Protein AF-A0A2X3JET3-F1 (afdb_monomer_lite)

Foldseek 3Di:
DDPVVQVVVLVCCVPPPVCVQDVPRDDDDDDDDDDPDCSHSVNVQQVDPVDDDDDDDQWPWAAPPVVLLVVLLVCCVPVNDVRSVVSCVVCVCNRCHRTDGPDPVQDPVNVSVCVSVDVDPVPPPPPPDPDDDPPDPDDDDDDDDDD

Secondary structure (DSSP, 8-state):
--HHHHHHHHHHIIIIIGGGS-TT------------STTSHHHHHHHSTTS------S-SB--S-HHHHHHHHHHHHHHHHHHHHHHHHHHHHHHTTT-B-S-TTS-HHHHHHHHHH-S-------------------PPP------

Radius of gyration: 26.54 Å; chains: 1; bounding box: 75×63×52 Å

Sequence (147 aa):
MTPKQRDKLEKWLNSTVLPLGGAGMKLDIIYVGSILHYDSVLSRTMKNPSWNARRFQAIPAWPENMDLWDEWEELLRTKGKAAAKAYYRRREKAMLRGARVSWAARPLLELMLIRVAGWHPRVRRGIPERSGERRERHLPRVHSLLG

Structure (mmCIF, N/CA/C/O backbone):
data_AF-A0A2X3JET3-F1
#
_entry.id   AF-A0A2X3JET3-F1
#
loop_
_atom_site.group_PDB
_atom_site.id
_atom_site.type_symbol
_atom_site.label_atom_id
_atom_site.label_alt_id
_atom_site.label_comp_id
_atom_site.label_asym_id
_atom_site.label_entity_id
_atom_site.label_seq_id
_atom_site.pdbx_PDB_ins_code
_atom_site.Cartn_x
_atom_site.Cartn_y
_atom_site.Cartn_z
_atom_site.occupancy
_atom_site.B_iso_or_equiv
_atom_site.auth_seq_id
_atom_site.auth_comp_id
_atom_site.auth_asym_id
_atom_site.auth_atom_id
_atom_site.pdbx_PDB_model_num
ATOM 1 N N . MET A 1 1 ? 14.152 13.963 -7.018 1.00 63.12 1 MET A N 1
ATOM 2 C CA . MET A 1 1 ? 14.872 13.466 -8.213 1.00 63.12 1 MET A CA 1
ATOM 3 C C . MET A 1 1 ? 14.395 14.262 -9.412 1.00 63.12 1 MET A C 1
ATOM 5 O O . MET A 1 1 ? 13.189 14.324 -9.632 1.00 63.12 1 MET A O 1
ATOM 9 N N . THR A 1 2 ? 15.296 14.915 -10.136 1.00 85.62 2 THR A N 1
ATOM 10 C CA . THR A 1 2 ? 14.925 15.724 -11.308 1.00 85.62 2 THR A CA 1
ATOM 11 C C . THR A 1 2 ? 14.629 14.826 -12.520 1.00 85.62 2 THR A C 1
ATOM 13 O O . THR A 1 2 ? 15.106 13.687 -12.549 1.00 85.62 2 THR A O 1
ATOM 16 N N . PRO A 1 3 ? 13.861 15.290 -13.525 1.00 87.19 3 PRO A N 1
ATOM 17 C CA . PRO A 1 3 ? 13.617 14.525 -14.754 1.00 87.19 3 PRO A CA 1
ATOM 18 C C . PRO A 1 3 ? 14.916 14.065 -15.433 1.00 87.19 3 PRO A C 1
ATOM 20 O O . PRO A 1 3 ? 15.105 12.876 -15.657 1.00 87.19 3 PRO A O 1
ATOM 23 N N . LYS A 1 4 ? 15.892 14.972 -15.578 1.00 89.69 4 LYS A N 1
ATOM 24 C CA . LYS A 1 4 ? 17.211 14.677 -16.165 1.00 89.69 4 LYS A CA 1
ATOM 25 C C . LYS A 1 4 ? 17.963 13.552 -15.444 1.00 89.69 4 LYS A C 1
ATOM 27 O O . LYS A 1 4 ? 18.657 12.759 -16.075 1.00 89.69 4 LYS A O 1
ATOM 32 N N . GLN A 1 5 ? 17.844 13.468 -14.116 1.00 88.00 5 GLN A N 1
ATOM 33 C CA . GLN A 1 5 ? 18.435 12.368 -13.347 1.00 88.00 5 GLN A CA 1
ATOM 34 C C . GLN A 1 5 ? 17.743 11.030 -13.638 1.00 88.00 5 GLN A C 1
ATOM 36 O O . GLN A 1 5 ? 18.416 10.001 -13.654 1.00 88.00 5 GLN A O 1
ATOM 41 N N . ARG A 1 6 ? 16.423 11.030 -13.877 1.00 89.00 6 ARG A N 1
ATOM 42 C CA . ARG A 1 6 ? 15.668 9.820 -14.242 1.00 89.00 6 ARG A CA 1
ATOM 43 C C . ARG A 1 6 ? 16.046 9.335 -15.631 1.00 89.00 6 ARG A C 1
ATOM 45 O O . ARG A 1 6 ? 16.336 8.155 -15.779 1.00 89.00 6 ARG A O 1
ATOM 52 N N . ASP A 1 7 ? 16.161 10.248 -16.589 1.00 90.38 7 ASP A N 1
ATOM 53 C CA . ASP A 1 7 ? 16.556 9.917 -17.962 1.00 90.38 7 ASP A CA 1
ATOM 54 C C . ASP A 1 7 ? 17.982 9.356 -18.014 1.00 90.38 7 ASP A C 1
ATOM 56 O O . ASP A 1 7 ? 18.250 8.373 -18.703 1.00 90.38 7 ASP A O 1
ATOM 60 N N . LYS A 1 8 ? 18.908 9.931 -17.230 1.00 91.38 8 LYS A N 1
ATOM 61 C CA . LYS A 1 8 ? 20.276 9.406 -17.114 1.00 91.38 8 LYS A CA 1
ATOM 62 C C . LYS A 1 8 ? 20.291 7.988 -16.533 1.00 91.38 8 LYS A C 1
ATOM 64 O O . LYS A 1 8 ? 21.033 7.145 -17.034 1.00 91.38 8 LYS A O 1
ATOM 69 N N . LEU A 1 9 ? 19.498 7.733 -15.490 1.00 88.88 9 LEU A N 1
ATOM 70 C CA . LEU A 1 9 ? 19.406 6.413 -14.861 1.00 88.88 9 LEU A CA 1
ATOM 71 C C . LEU A 1 9 ? 18.794 5.376 -15.811 1.00 88.88 9 LEU A C 1
ATOM 73 O O . LEU A 1 9 ? 19.319 4.273 -15.925 1.00 88.88 9 LEU A O 1
ATOM 77 N N . GLU A 1 10 ? 17.721 5.737 -16.513 1.00 88.81 10 GLU A N 1
ATOM 78 C CA . GLU A 1 10 ? 17.091 4.873 -17.512 1.00 88.81 10 GLU A CA 1
ATOM 79 C C . GLU A 1 10 ? 18.051 4.543 -18.658 1.00 88.81 10 GLU A C 1
ATOM 81 O O . GLU A 1 10 ? 18.198 3.377 -19.024 1.00 88.81 10 GLU A O 1
ATOM 86 N N . LYS A 1 11 ? 18.766 5.547 -19.181 1.00 91.25 11 LYS A N 1
ATOM 87 C CA . LYS A 1 11 ? 19.766 5.335 -20.231 1.00 91.25 11 LYS A CA 1
ATOM 88 C C . LYS A 1 11 ? 20.843 4.354 -19.779 1.00 91.25 11 LYS A C 1
ATOM 90 O O . LYS A 1 11 ? 21.148 3.425 -20.517 1.00 91.25 11 LYS A O 1
ATOM 95 N N . TRP A 1 12 ? 21.381 4.542 -18.574 1.00 92.12 12 TRP A N 1
ATOM 96 C CA . TRP A 1 12 ? 22.385 3.644 -18.007 1.00 92.12 12 TRP A CA 1
ATOM 97 C C . TRP A 1 12 ? 21.856 2.210 -17.846 1.00 92.12 12 TRP A C 1
ATOM 99 O O . TRP A 1 12 ? 22.533 1.266 -18.244 1.00 92.12 12 TRP A O 1
ATOM 109 N N . LEU A 1 13 ? 20.629 2.036 -17.342 1.00 87.38 13 LEU A N 1
ATOM 110 C CA . LEU A 1 13 ? 20.005 0.716 -17.206 1.00 87.38 13 LEU A CA 1
ATOM 111 C C . LEU A 1 13 ? 19.931 -0.005 -18.564 1.00 87.38 13 LEU A C 1
ATOM 113 O O . LEU A 1 13 ? 20.367 -1.150 -18.686 1.00 87.38 13 LEU A O 1
ATOM 117 N N . ASN A 1 14 ? 19.444 0.692 -19.592 1.00 85.88 14 ASN A N 1
ATOM 118 C CA . ASN A 1 14 ? 19.240 0.125 -20.923 1.00 85.88 14 ASN A CA 1
ATOM 119 C C . ASN A 1 14 ? 20.548 -0.157 -21.670 1.00 85.88 14 ASN A C 1
ATOM 121 O O . ASN A 1 14 ? 20.622 -1.141 -22.397 1.00 85.88 14 ASN A O 1
ATOM 125 N N . SER A 1 15 ? 21.572 0.688 -21.516 1.00 86.81 15 SER A N 1
ATOM 126 C CA . SER A 1 15 ? 22.842 0.522 -22.234 1.00 86.81 15 SER A CA 1
ATOM 127 C C . SER A 1 15 ? 23.817 -0.424 -21.549 1.00 86.81 15 SER A C 1
ATOM 129 O O . SER A 1 15 ? 24.707 -0.954 -22.204 1.00 86.81 15 SER A O 1
ATOM 131 N N . THR A 1 16 ? 23.714 -0.574 -20.228 1.00 85.50 16 THR A N 1
ATOM 132 C CA . THR A 1 16 ? 24.764 -1.222 -19.435 1.00 85.50 16 THR A CA 1
ATOM 133 C C . THR A 1 16 ? 24.291 -2.490 -18.751 1.00 85.50 16 THR A C 1
ATOM 135 O O . THR A 1 16 ? 25.084 -3.413 -18.645 1.00 85.50 16 THR A O 1
ATOM 138 N N . VAL A 1 17 ? 23.036 -2.566 -18.296 1.00 84.56 17 VAL A N 1
ATOM 139 C CA . VAL A 1 17 ? 22.541 -3.730 -17.538 1.00 84.56 17 VAL A CA 1
ATOM 140 C C . VAL A 1 17 ? 21.842 -4.731 -18.449 1.00 84.56 17 VAL A C 1
ATOM 142 O O . VAL A 1 17 ? 22.167 -5.914 -18.417 1.00 84.56 17 VAL A O 1
ATOM 145 N N . LEU A 1 18 ? 20.900 -4.275 -19.280 1.00 82.00 18 LEU A N 1
ATOM 146 C CA . LEU A 1 18 ? 20.144 -5.173 -20.165 1.00 82.00 18 LEU A CA 1
ATOM 147 C C . LEU A 1 18 ? 21.028 -5.918 -21.186 1.00 82.00 18 LEU A C 1
ATOM 149 O O . LEU A 1 18 ? 20.793 -7.107 -21.392 1.00 82.00 18 LEU A O 1
ATOM 153 N N . PRO A 1 19 ? 22.072 -5.298 -21.775 1.00 83.25 19 PRO A N 1
ATOM 154 C CA . PRO A 1 19 ? 22.941 -5.976 -22.739 1.00 83.25 19 PRO A CA 1
ATOM 155 C C . PRO A 1 19 ? 23.942 -6.963 -22.120 1.00 83.25 19 PRO A C 1
ATOM 157 O O . PRO A 1 19 ? 24.688 -7.593 -22.863 1.00 83.25 19 PRO A O 1
ATOM 160 N N . LEU A 1 20 ? 23.987 -7.117 -20.786 1.00 81.56 20 LEU A N 1
ATOM 161 C CA . LEU A 1 20 ? 24.875 -8.095 -20.131 1.00 81.56 20 LEU A CA 1
ATOM 162 C C . LEU A 1 20 ? 24.513 -9.543 -20.481 1.00 81.56 20 LEU A C 1
ATOM 164 O O . LEU A 1 20 ? 25.354 -10.433 -20.369 1.00 81.56 20 LEU A O 1
ATOM 168 N N . GLY A 1 21 ? 23.279 -9.786 -20.924 1.00 71.94 21 GLY A N 1
ATOM 169 C CA . GLY A 1 21 ? 22.887 -11.046 -21.539 1.00 71.94 21 GLY A CA 1
ATOM 170 C C . GLY A 1 21 ? 23.429 -11.086 -22.960 1.00 71.94 21 GLY A C 1
ATOM 171 O O . GLY A 1 21 ? 22.710 -10.748 -23.896 1.00 71.94 21 GLY A O 1
ATOM 172 N N . GLY A 1 22 ? 24.709 -11.432 -23.120 1.00 70.50 22 GLY A N 1
ATOM 173 C CA . GLY A 1 22 ? 25.328 -11.602 -24.435 1.00 70.50 22 GLY A CA 1
ATOM 174 C C . GLY A 1 22 ? 24.537 -12.569 -25.328 1.00 70.50 22 GLY A C 1
ATOM 175 O O . GLY A 1 22 ? 23.745 -13.380 -24.844 1.00 70.50 22 GLY A O 1
ATOM 176 N N . ALA A 1 23 ? 24.746 -12.502 -26.646 1.00 63.12 23 ALA A N 1
ATOM 177 C CA . ALA A 1 23 ? 24.058 -13.377 -27.595 1.00 63.12 23 ALA A CA 1
ATOM 178 C C . ALA A 1 23 ? 24.299 -14.861 -27.247 1.00 63.12 23 ALA A C 1
ATOM 180 O O . ALA A 1 23 ? 25.434 -15.329 -27.252 1.00 63.12 23 ALA A O 1
ATOM 181 N N . GLY A 1 24 ? 23.228 -15.589 -26.917 1.00 66.31 24 GLY A N 1
ATOM 182 C CA . GLY A 1 24 ? 23.280 -17.001 -26.516 1.00 66.31 24 GLY A CA 1
ATOM 183 C C . GLY A 1 24 ? 23.384 -17.258 -25.006 1.00 66.31 24 GLY A C 1
ATOM 184 O O . GLY A 1 24 ? 23.325 -18.413 -24.590 1.00 66.31 24 GLY A O 1
ATOM 185 N N . MET A 1 25 ? 23.484 -16.220 -24.169 1.00 71.00 25 MET A N 1
ATOM 186 C CA . MET A 1 25 ? 23.449 -16.360 -22.711 1.00 71.00 25 MET A CA 1
ATOM 187 C C . MET A 1 25 ? 22.030 -16.159 -22.174 1.00 71.00 25 MET A C 1
ATOM 189 O O . MET A 1 25 ? 21.335 -15.213 -22.541 1.00 71.00 25 MET A O 1
ATOM 193 N N . LYS A 1 26 ? 21.595 -17.036 -21.265 1.00 73.06 26 LYS A N 1
ATOM 194 C CA . LYS A 1 26 ? 20.313 -16.880 -20.570 1.00 73.06 26 LYS A CA 1
ATOM 195 C C . LYS A 1 26 ? 20.467 -15.858 -19.440 1.00 73.06 26 LYS A C 1
ATOM 197 O O . LYS A 1 26 ? 21.196 -16.112 -18.485 1.00 73.06 26 LYS A O 1
ATOM 202 N N . LEU A 1 27 ? 19.772 -14.726 -19.544 1.00 83.94 27 LEU A N 1
ATOM 203 C CA . LEU A 1 27 ? 19.701 -13.697 -18.506 1.00 83.94 27 LEU A CA 1
ATOM 204 C C . LEU A 1 27 ? 18.241 -13.461 -18.110 1.00 83.94 27 LEU A C 1
ATOM 206 O O . LEU A 1 27 ? 17.439 -13.017 -18.928 1.00 83.94 27 LEU A O 1
ATOM 210 N N . ASP A 1 28 ? 17.927 -13.707 -16.840 1.00 85.44 28 ASP A N 1
ATOM 211 C CA . ASP A 1 28 ? 16.631 -13.390 -16.244 1.00 85.44 28 ASP A CA 1
ATOM 212 C C . ASP A 1 28 ? 16.773 -12.135 -15.366 1.00 85.44 28 ASP A C 1
ATOM 214 O O . ASP A 1 28 ? 17.539 -12.120 -14.401 1.00 85.44 28 ASP A O 1
ATOM 218 N N . ILE A 1 29 ? 16.041 -11.063 -15.694 1.00 86.75 29 ILE A N 1
ATOM 219 C CA . ILE A 1 29 ? 16.087 -9.792 -14.954 1.00 86.75 29 ILE A CA 1
ATOM 220 C C . ILE A 1 29 ? 14.784 -9.598 -14.187 1.00 86.75 29 ILE A C 1
ATOM 222 O O . ILE A 1 29 ? 13.710 -9.490 -14.777 1.00 86.75 29 ILE A O 1
ATOM 226 N N . ILE A 1 30 ? 14.889 -9.483 -12.862 1.00 89.38 30 ILE A N 1
ATOM 227 C CA . ILE A 1 30 ? 13.752 -9.193 -11.985 1.00 89.38 30 ILE A CA 1
ATOM 228 C C . ILE A 1 30 ? 13.912 -7.783 -11.420 1.00 89.38 30 ILE A C 1
ATOM 230 O O . ILE A 1 30 ? 14.773 -7.530 -10.578 1.00 89.38 30 ILE A O 1
ATOM 234 N N . TYR A 1 31 ? 13.058 -6.860 -11.864 1.00 87.81 31 TYR A N 1
ATOM 235 C CA . TYR A 1 31 ? 13.056 -5.481 -11.382 1.00 87.81 31 TYR A CA 1
ATOM 236 C C . TYR A 1 31 ? 11.937 -5.267 -10.351 1.00 87.81 31 TYR A C 1
ATOM 238 O O . TYR A 1 31 ? 10.758 -5.214 -10.697 1.00 87.81 31 TYR A O 1
ATOM 246 N N . VAL A 1 32 ? 12.309 -5.144 -9.071 1.00 90.75 32 VAL A N 1
ATOM 247 C CA . VAL A 1 32 ? 11.375 -4.963 -7.943 1.00 90.75 32 VAL A CA 1
ATOM 248 C C . VAL A 1 32 ? 11.592 -3.606 -7.279 1.00 90.75 32 VAL A C 1
ATOM 250 O O . VAL A 1 32 ? 12.722 -3.207 -7.008 1.00 90.75 32 VAL A O 1
ATOM 253 N N . GLY A 1 33 ? 10.505 -2.900 -6.967 1.00 89.50 33 GLY A N 1
ATOM 254 C CA . GLY A 1 33 ? 10.563 -1.650 -6.217 1.00 89.50 33 GLY A CA 1
ATOM 255 C C . GLY A 1 33 ? 9.185 -1.089 -5.881 1.00 89.50 33 GLY A C 1
ATOM 256 O O . GLY A 1 33 ? 8.160 -1.576 -6.355 1.00 89.50 33 GLY A O 1
ATOM 257 N N . SER A 1 34 ? 9.166 -0.046 -5.052 1.00 89.50 34 SER A N 1
ATOM 258 C CA . SER A 1 34 ? 7.956 0.732 -4.766 1.00 89.50 34 SER A CA 1
ATOM 259 C C . SER A 1 34 ? 7.868 1.930 -5.709 1.00 89.50 34 SER A C 1
ATOM 261 O O . SER A 1 34 ? 8.837 2.670 -5.877 1.00 89.50 34 SER A O 1
ATOM 263 N N . ILE A 1 35 ? 6.700 2.148 -6.312 1.00 88.06 35 ILE A N 1
ATOM 264 C CA . ILE A 1 35 ? 6.468 3.303 -7.184 1.00 88.06 35 ILE A CA 1
ATOM 265 C C . ILE A 1 35 ? 6.084 4.496 -6.314 1.00 88.06 35 ILE A C 1
ATOM 267 O O . ILE A 1 35 ? 4.960 4.585 -5.833 1.00 88.06 35 ILE A O 1
ATOM 271 N N . LEU A 1 36 ? 7.025 5.421 -6.134 1.00 86.38 36 LEU A N 1
ATOM 272 C CA . LEU A 1 36 ? 6.781 6.690 -5.436 1.00 86.38 36 LEU A CA 1
ATOM 273 C C . LEU A 1 36 ? 6.359 7.816 -6.388 1.00 86.38 36 LEU A C 1
ATOM 275 O O . LEU A 1 36 ? 5.833 8.833 -5.954 1.00 86.38 36 LEU A O 1
ATOM 279 N N . HIS A 1 37 ? 6.618 7.651 -7.687 1.00 86.69 37 HIS A N 1
ATOM 280 C CA . HIS A 1 37 ? 6.341 8.665 -8.697 1.00 86.69 37 HIS A CA 1
ATOM 281 C C . HIS A 1 37 ? 5.903 8.021 -10.016 1.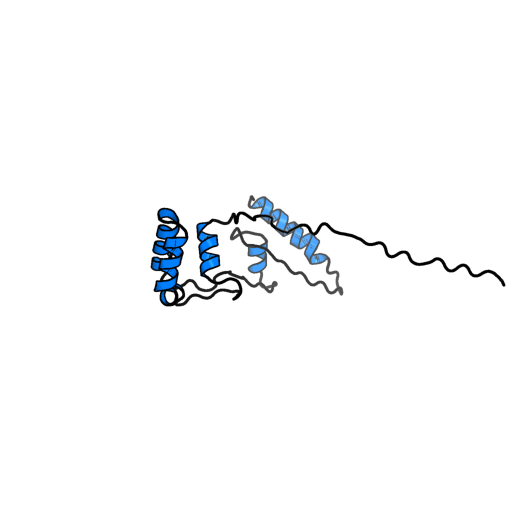00 86.69 37 HIS A C 1
ATOM 283 O O . HIS A 1 37 ? 6.465 7.002 -10.437 1.00 86.69 37 HIS A O 1
ATOM 289 N N . TYR A 1 38 ? 4.943 8.654 -10.695 1.00 85.88 38 TYR A N 1
ATOM 290 C CA . TYR A 1 38 ? 4.359 8.178 -11.958 1.00 85.88 38 TYR A CA 1
ATOM 291 C C . TYR A 1 38 ? 5.380 8.077 -13.100 1.00 85.88 38 TYR A C 1
ATOM 293 O O . TYR A 1 38 ? 5.220 7.270 -14.012 1.00 85.88 38 TYR A O 1
ATOM 301 N N . ASP A 1 39 ? 6.433 8.888 -13.021 1.00 87.75 39 ASP A N 1
ATOM 302 C CA . ASP A 1 39 ? 7.545 8.957 -13.975 1.00 87.75 39 ASP A CA 1
ATOM 303 C C . ASP A 1 39 ? 8.833 8.290 -13.453 1.00 87.75 39 ASP A C 1
ATOM 305 O O . ASP A 1 39 ? 9.928 8.573 -13.923 1.00 87.75 39 ASP A O 1
ATOM 309 N N . SER A 1 40 ? 8.748 7.452 -12.417 1.00 90.06 40 SER A N 1
ATOM 310 C CA . SER A 1 40 ? 9.918 6.676 -11.979 1.00 90.06 40 SER A CA 1
ATOM 311 C C . SER A 1 40 ? 10.393 5.730 -13.089 1.00 90.06 40 SER A C 1
ATOM 313 O O . SER A 1 40 ? 9.579 5.266 -13.885 1.00 90.06 40 SER A O 1
ATOM 315 N N . VAL A 1 41 ? 11.691 5.406 -13.119 1.00 89.19 41 VAL A N 1
ATOM 316 C CA . VAL A 1 41 ? 12.250 4.473 -14.119 1.00 89.19 41 VAL A CA 1
ATOM 317 C C . VAL A 1 41 ? 11.496 3.143 -14.090 1.00 89.19 41 VAL A C 1
ATOM 319 O O . VAL A 1 41 ? 11.047 2.691 -15.132 1.00 89.19 41 VAL A O 1
ATOM 322 N N . LEU A 1 42 ? 11.207 2.600 -12.900 1.00 90.62 42 LEU A N 1
ATOM 323 C CA . LEU A 1 42 ? 10.355 1.415 -12.748 1.00 90.62 42 LEU A CA 1
ATOM 324 C C . LEU A 1 42 ? 8.965 1.604 -13.380 1.00 90.62 42 LEU A C 1
ATOM 326 O O . LEU A 1 42 ? 8.501 0.727 -14.097 1.00 90.62 42 LEU A O 1
ATOM 330 N N . SER A 1 43 ? 8.304 2.747 -13.170 1.00 90.25 43 SER A N 1
ATOM 331 C CA . SER A 1 43 ? 7.006 3.037 -13.801 1.00 90.25 43 SER A CA 1
ATOM 332 C C . SER A 1 43 ? 7.094 3.078 -15.332 1.00 90.25 43 SER A C 1
ATOM 334 O O . SER A 1 43 ? 6.196 2.570 -16.004 1.00 90.25 43 SER A O 1
ATOM 336 N N . ARG A 1 44 ? 8.177 3.635 -15.894 1.00 91.12 44 ARG A N 1
ATOM 337 C CA . ARG A 1 44 ? 8.442 3.622 -17.343 1.00 91.12 44 ARG A CA 1
ATOM 338 C C . ARG A 1 44 ? 8.672 2.196 -17.843 1.00 91.12 44 ARG A C 1
ATOM 340 O O . ARG A 1 44 ? 8.014 1.782 -18.793 1.00 91.12 44 ARG A O 1
ATOM 347 N N . THR A 1 45 ? 9.498 1.414 -17.147 1.00 90.19 45 THR A N 1
ATOM 348 C CA . THR A 1 45 ? 9.737 -0.001 -17.462 1.00 90.19 45 THR A CA 1
ATOM 349 C C . THR A 1 45 ? 8.440 -0.810 -17.442 1.00 90.19 45 THR A C 1
ATOM 351 O O . THR A 1 45 ? 8.205 -1.598 -18.346 1.00 90.19 45 THR A O 1
ATOM 354 N N . MET A 1 46 ? 7.542 -0.567 -16.484 1.00 89.88 46 MET A N 1
ATOM 355 C CA . MET A 1 46 ? 6.244 -1.250 -16.426 1.00 89.88 46 MET A CA 1
ATOM 356 C C . MET A 1 46 ? 5.279 -0.882 -17.561 1.00 89.88 46 MET A C 1
ATOM 358 O O . MET A 1 46 ? 4.336 -1.628 -17.806 1.00 89.88 46 MET A O 1
ATOM 362 N N . LYS A 1 47 ? 5.454 0.277 -18.208 1.00 89.75 47 LYS A N 1
ATOM 363 C CA . LYS A 1 47 ? 4.660 0.683 -19.381 1.00 89.75 47 LYS A CA 1
ATOM 364 C C . LYS A 1 47 ? 5.212 0.103 -20.685 1.00 89.75 47 LYS A C 1
ATOM 366 O O . LYS A 1 47 ? 4.514 0.145 -21.691 1.00 89.75 47 LYS A O 1
ATOM 371 N N . ASN A 1 48 ? 6.447 -0.398 -20.680 1.00 89.31 48 ASN A N 1
ATOM 372 C CA . ASN A 1 48 ? 7.074 -0.992 -21.850 1.00 89.31 48 ASN A CA 1
ATOM 373 C C . ASN A 1 48 ? 6.494 -2.404 -22.100 1.00 89.31 48 ASN A C 1
ATOM 375 O O . ASN A 1 48 ? 6.652 -3.266 -21.234 1.00 89.31 48 ASN A O 1
ATOM 379 N N . PRO A 1 49 ? 5.874 -2.672 -23.269 1.00 89.12 49 PRO A N 1
ATOM 380 C CA . PRO A 1 49 ? 5.285 -3.977 -23.588 1.00 89.12 49 PRO A CA 1
ATOM 381 C C . PRO A 1 49 ? 6.274 -5.149 -23.589 1.00 89.12 49 PRO A C 1
ATOM 383 O O . PRO A 1 49 ? 5.858 -6.291 -23.418 1.00 89.12 49 PRO A O 1
ATOM 386 N N . SER A 1 50 ? 7.574 -4.888 -23.751 1.00 88.06 50 SER A N 1
ATOM 387 C CA . SER A 1 50 ? 8.611 -5.926 -23.707 1.00 88.06 50 SER A CA 1
ATOM 388 C C . SER A 1 50 ? 8.855 -6.487 -22.300 1.00 88.06 50 SER A C 1
ATOM 390 O O . SER A 1 50 ? 9.594 -7.457 -22.154 1.00 88.06 50 SER A O 1
ATOM 392 N N . TRP A 1 51 ? 8.262 -5.892 -21.258 1.00 90.81 51 TRP A N 1
ATOM 393 C CA . TRP A 1 51 ? 8.394 -6.332 -19.870 1.00 90.81 51 TRP A CA 1
ATOM 394 C C . TRP A 1 51 ? 7.100 -6.957 -19.349 1.00 90.81 51 TRP A C 1
ATOM 396 O O . TRP A 1 51 ? 6.018 -6.384 -19.455 1.00 90.81 51 TRP A O 1
ATOM 406 N N . ASN A 1 52 ? 7.218 -8.104 -18.679 1.00 91.88 52 ASN A N 1
ATOM 407 C CA . ASN A 1 52 ? 6.109 -8.688 -17.927 1.00 91.88 52 ASN A CA 1
ATOM 408 C C . ASN A 1 52 ? 5.994 -8.012 -16.551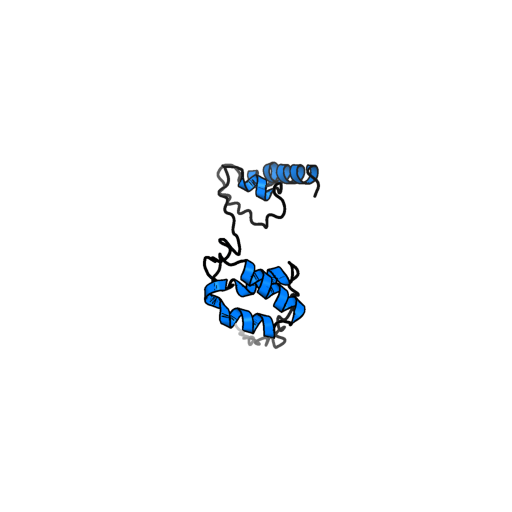 1.00 91.88 52 ASN A C 1
ATOM 410 O O . ASN A 1 52 ? 6.688 -8.373 -15.599 1.00 91.88 52 ASN A O 1
ATOM 414 N N . ALA A 1 53 ? 5.134 -7.001 -16.456 1.00 92.19 53 ALA A N 1
ATOM 415 C CA . ALA A 1 53 ? 4.986 -6.163 -15.273 1.00 92.19 53 ALA A CA 1
ATOM 416 C C . ALA A 1 53 ? 3.700 -6.471 -14.486 1.00 92.19 53 ALA A C 1
ATOM 418 O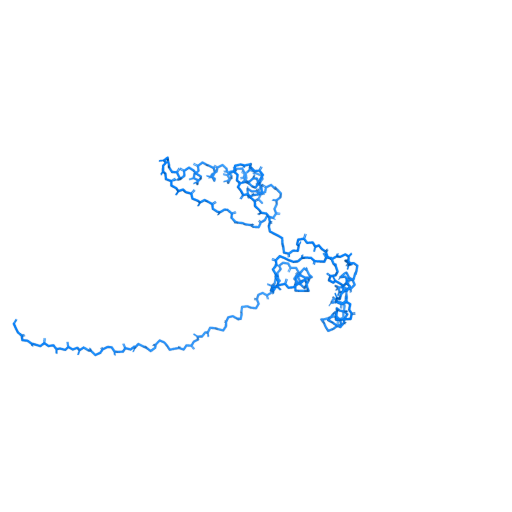 O . ALA A 1 53 ? 2.617 -6.601 -15.053 1.00 92.19 53 ALA A O 1
ATOM 419 N N . ARG A 1 54 ? 3.788 -6.506 -13.147 1.00 90.31 54 ARG A N 1
ATOM 420 C CA . ARG A 1 54 ? 2.625 -6.621 -12.245 1.00 90.31 54 ARG A CA 1
ATOM 421 C C . ARG A 1 54 ? 2.714 -5.616 -11.103 1.00 90.31 54 ARG A C 1
ATOM 423 O O . ARG A 1 54 ? 3.785 -5.402 -10.542 1.00 90.31 54 ARG A O 1
ATOM 430 N N . ARG A 1 55 ? 1.582 -4.997 -10.750 1.00 88.69 55 ARG A N 1
ATOM 431 C CA . ARG A 1 55 ? 1.462 -4.125 -9.570 1.00 88.69 55 ARG A CA 1
ATOM 432 C C . ARG A 1 55 ? 0.870 -4.909 -8.409 1.00 88.69 55 ARG A C 1
ATOM 434 O O . ARG A 1 55 ? -0.132 -5.597 -8.577 1.00 88.69 55 ARG A O 1
ATOM 441 N N . PHE A 1 56 ? 1.462 -4.743 -7.233 1.00 88.81 56 PHE A N 1
ATOM 442 C CA . PHE A 1 56 ? 0.972 -5.326 -5.990 1.00 88.81 56 PHE A CA 1
ATOM 443 C C . PHE A 1 56 ? 0.530 -4.206 -5.055 1.00 88.81 56 PHE A C 1
ATOM 445 O O . PHE A 1 56 ? 1.286 -3.276 -4.783 1.00 88.81 56 PHE A O 1
ATOM 452 N N . GLN A 1 57 ? -0.706 -4.290 -4.575 1.00 89.56 57 GLN A N 1
ATOM 453 C CA . GLN A 1 57 ? -1.278 -3.337 -3.627 1.00 89.56 57 GLN A CA 1
ATOM 454 C C . GLN A 1 57 ? -1.595 -4.070 -2.325 1.00 89.56 57 GLN A C 1
ATOM 456 O O . GLN A 1 57 ? -2.057 -5.208 -2.356 1.00 89.56 57 GLN A O 1
ATOM 461 N N . ALA A 1 58 ? -1.353 -3.433 -1.176 1.00 91.38 58 ALA A N 1
ATOM 462 C CA . ALA A 1 58 ? -1.712 -4.007 0.126 1.00 91.38 58 ALA A CA 1
ATOM 463 C C . ALA A 1 58 ? -3.236 -4.178 0.264 1.00 91.38 58 ALA A C 1
ATOM 465 O O . ALA A 1 58 ? -3.707 -5.192 0.776 1.00 91.38 58 ALA A O 1
ATOM 466 N N . ILE A 1 59 ? -3.987 -3.210 -0.270 1.00 93.69 59 ILE A N 1
ATOM 467 C CA . ILE A 1 59 ? -5.450 -3.191 -0.321 1.00 93.69 59 ILE A CA 1
ATOM 468 C C . ILE A 1 59 ? -5.865 -3.115 -1.797 1.00 93.69 59 ILE A C 1
ATOM 470 O O . ILE A 1 59 ? -5.927 -2.021 -2.358 1.00 93.69 59 ILE A O 1
ATOM 474 N N . PRO A 1 60 ? -6.078 -4.261 -2.468 1.00 92.50 60 PRO A N 1
ATOM 475 C CA . PRO A 1 60 ? -6.584 -4.272 -3.837 1.00 92.50 60 PRO A CA 1
ATOM 476 C C . PRO A 1 60 ? -8.022 -3.759 -3.987 1.00 92.50 60 PRO A C 1
ATOM 478 O O . PRO A 1 60 ? -8.388 -3.339 -5.079 1.00 92.50 60 PRO A O 1
ATOM 481 N N . ALA A 1 61 ? -8.845 -3.838 -2.936 1.00 94.75 61 ALA A N 1
ATOM 482 C CA . ALA A 1 61 ? -10.187 -3.256 -2.913 1.00 94.75 61 ALA A CA 1
ATOM 483 C C . ALA A 1 61 ? -10.461 -2.652 -1.533 1.00 94.75 61 ALA A C 1
ATOM 485 O O . ALA A 1 61 ? -10.323 -3.339 -0.516 1.00 94.75 61 ALA A O 1
ATOM 486 N N . TRP A 1 62 ? -10.804 -1.365 -1.509 1.00 94.94 62 TRP A N 1
ATOM 487 C CA . TRP A 1 62 ? -11.179 -0.659 -0.286 1.00 94.94 62 TRP A CA 1
ATOM 488 C C . TRP A 1 62 ? -12.551 -1.139 0.219 1.00 94.94 62 TRP A C 1
ATOM 490 O O . TRP A 1 62 ? -13.363 -1.583 -0.593 1.00 94.94 62 TRP A O 1
ATOM 500 N N . PRO A 1 63 ? -12.807 -1.090 1.541 1.00 96.62 63 PRO A N 1
ATOM 501 C CA . PRO A 1 63 ? -14.125 -1.388 2.092 1.00 96.62 63 PRO A CA 1
ATOM 502 C C . PRO A 1 63 ? -15.175 -0.413 1.554 1.00 96.62 63 PRO A C 1
ATOM 504 O O . PRO A 1 63 ? -14.875 0.750 1.297 1.00 96.62 63 PRO A O 1
ATOM 507 N N . GLU A 1 64 ? -16.416 -0.878 1.455 1.00 96.81 64 GLU A N 1
ATOM 508 C CA . GLU A 1 64 ? -17.551 -0.066 0.995 1.00 96.81 64 GLU A CA 1
ATOM 509 C C . GLU A 1 64 ? -17.863 1.084 1.961 1.00 96.81 64 GLU A C 1
ATOM 511 O O . GLU A 1 64 ? -18.171 2.193 1.540 1.00 96.81 64 GLU A O 1
ATOM 516 N N . ASN A 1 65 ? -17.738 0.834 3.267 1.00 96.06 65 ASN A N 1
ATOM 517 C CA . ASN A 1 65 ? -18.104 1.786 4.315 1.00 96.06 65 ASN A CA 1
ATOM 518 C C . ASN A 1 65 ? -16.869 2.535 4.837 1.00 96.06 65 ASN A C 1
ATOM 520 O O . ASN A 1 65 ? -16.457 2.329 5.983 1.00 96.06 65 ASN A O 1
ATOM 524 N N . MET A 1 66 ? -16.246 3.365 3.994 1.00 95.69 66 MET A N 1
ATOM 525 C CA . MET A 1 66 ? -15.090 4.184 4.397 1.00 95.69 66 MET A CA 1
ATOM 526 C C . MET A 1 66 ? -15.436 5.219 5.477 1.00 95.69 66 MET A C 1
ATOM 528 O O . MET A 1 66 ? -14.606 5.452 6.348 1.00 95.69 66 MET A O 1
ATOM 532 N N . ASP A 1 67 ? -16.674 5.714 5.524 1.00 96.88 67 ASP A N 1
ATOM 533 C CA . ASP A 1 67 ? -17.123 6.657 6.560 1.00 96.88 67 ASP A CA 1
ATOM 534 C C . ASP A 1 67 ? -16.972 6.077 7.983 1.00 96.88 67 ASP A C 1
ATOM 536 O O . ASP A 1 67 ? -16.558 6.762 8.917 1.00 96.88 67 ASP A O 1
ATOM 540 N N . LEU A 1 68 ? -17.206 4.765 8.152 1.00 96.75 68 LEU A N 1
ATOM 541 C CA . LEU A 1 68 ? -16.993 4.076 9.434 1.00 96.75 68 LEU A CA 1
ATOM 542 C C . LEU A 1 68 ? -15.510 4.016 9.824 1.00 96.75 68 LEU A C 1
ATOM 544 O O . LEU A 1 68 ? -15.181 3.937 11.010 1.00 96.75 68 LEU A O 1
ATOM 548 N N . TRP A 1 69 ? -14.614 3.988 8.836 1.00 96.62 69 TRP A N 1
ATOM 549 C CA . TRP A 1 69 ? -13.172 4.029 9.066 1.00 96.62 69 TRP A CA 1
ATOM 550 C C . TRP A 1 69 ? -12.702 5.433 9.435 1.00 96.62 69 TRP A C 1
ATOM 552 O O . TRP A 1 69 ? -11.839 5.543 10.305 1.00 96.62 69 TRP A O 1
ATOM 562 N N . ASP A 1 70 ? -13.307 6.471 8.862 1.00 96.00 70 ASP A N 1
ATOM 563 C CA . ASP A 1 70 ? -13.031 7.862 9.222 1.00 96.00 70 ASP A CA 1
ATOM 564 C C . ASP A 1 70 ? -13.493 8.159 10.663 1.00 96.00 70 ASP A C 1
ATOM 566 O O . ASP A 1 70 ? -12.717 8.671 11.472 1.00 96.00 70 ASP A O 1
ATOM 570 N N . GLU A 1 71 ? -14.698 7.719 11.054 1.00 96.25 71 GLU A N 1
ATOM 571 C CA . GLU A 1 71 ? -15.162 7.788 12.452 1.00 96.25 71 GLU A CA 1
ATOM 572 C C . GLU A 1 71 ? -14.246 7.014 13.412 1.00 96.25 71 GLU A C 1
ATOM 574 O O . GLU A 1 71 ? -13.948 7.457 14.526 1.00 96.25 71 GLU A O 1
ATOM 579 N N . TRP A 1 72 ? -13.804 5.824 12.999 1.00 97.25 72 TRP A N 1
ATOM 580 C CA . TRP A 1 72 ? -12.891 5.005 13.789 1.00 97.25 72 TRP A CA 1
ATOM 581 C C . TRP A 1 72 ? -11.524 5.677 13.966 1.00 97.25 72 TRP A C 1
ATOM 583 O O . TRP A 1 72 ? -10.953 5.607 15.059 1.00 97.25 72 TRP A O 1
ATOM 593 N N . GLU A 1 73 ? -11.006 6.333 12.925 1.00 95.38 73 GLU A N 1
ATOM 594 C CA . GLU A 1 73 ? -9.755 7.089 12.975 1.00 95.38 73 GLU A CA 1
ATOM 595 C C . GLU A 1 73 ? -9.877 8.293 13.915 1.00 95.38 73 GLU A C 1
ATOM 597 O O . GLU A 1 73 ? -9.001 8.501 14.760 1.00 95.38 73 GLU A O 1
ATOM 602 N N . GLU A 1 74 ? -10.986 9.028 13.849 1.00 95.38 74 GLU A N 1
ATOM 603 C CA . GLU A 1 74 ? -11.259 10.145 14.754 1.00 95.38 74 GLU A CA 1
ATOM 604 C C . GLU A 1 74 ? -11.341 9.674 16.214 1.00 95.38 74 GLU A C 1
ATOM 606 O O . GLU A 1 74 ? -10.713 10.247 17.109 1.00 95.38 74 GLU A O 1
ATOM 611 N N . LEU A 1 75 ? -12.028 8.556 16.474 1.00 95.62 75 LEU A N 1
ATOM 612 C CA . LEU A 1 75 ? -12.072 7.936 17.802 1.00 95.62 75 LEU A CA 1
ATOM 613 C C . LEU A 1 75 ? -10.690 7.489 18.285 1.00 95.62 75 LEU A C 1
ATOM 615 O O . LEU A 1 75 ? -10.386 7.604 19.475 1.00 95.62 75 LEU A O 1
ATOM 619 N N . LEU A 1 76 ? -9.850 6.974 17.386 1.00 94.69 76 LEU A N 1
ATOM 620 C CA . LEU A 1 76 ? -8.486 6.569 17.707 1.00 94.69 76 LEU A CA 1
ATOM 621 C C . LEU A 1 76 ? -7.620 7.771 18.099 1.00 94.69 76 LEU A C 1
ATOM 623 O O . LEU A 1 76 ? -6.841 7.657 19.049 1.00 94.69 76 LEU A O 1
ATOM 627 N N . ARG A 1 77 ? -7.764 8.903 17.402 1.00 92.69 77 ARG A N 1
ATOM 628 C CA . ARG A 1 77 ? -7.020 10.144 17.668 1.00 92.69 77 ARG A CA 1
ATOM 629 C C . ARG A 1 77 ? -7.484 10.843 18.947 1.00 92.69 77 ARG A C 1
ATOM 631 O O . ARG A 1 77 ? -6.644 11.304 19.713 1.00 92.69 77 ARG A O 1
ATOM 638 N N . THR A 1 78 ? -8.790 10.876 19.206 1.00 96.00 78 THR A N 1
ATOM 639 C CA . THR A 1 78 ? -9.383 11.619 20.336 1.00 96.00 78 THR A CA 1
ATOM 640 C C . THR A 1 78 ? -9.462 10.816 21.632 1.00 96.00 78 THR A C 1
ATOM 642 O O . THR A 1 78 ? -9.127 11.323 22.699 1.00 96.00 78 THR A O 1
ATOM 645 N N . LYS A 1 79 ? -9.907 9.554 21.565 1.00 94.06 79 LYS A N 1
ATOM 646 C CA . LYS A 1 79 ? -10.193 8.698 22.737 1.00 94.06 79 LYS A CA 1
ATOM 647 C C . LYS A 1 79 ? -9.214 7.532 22.893 1.00 94.06 79 LYS A C 1
ATOM 649 O O . LYS A 1 79 ? -9.282 6.782 23.868 1.00 94.06 79 LYS A O 1
ATOM 654 N N . GLY A 1 80 ? -8.302 7.361 21.941 1.00 92.12 80 GLY A N 1
ATOM 655 C CA . GLY A 1 80 ? -7.243 6.364 21.993 1.00 92.12 80 GLY A CA 1
ATOM 656 C C . GLY A 1 80 ? -7.664 4.950 21.579 1.00 92.12 80 GLY A C 1
ATOM 657 O O . GLY A 1 80 ? -8.799 4.651 21.198 1.00 92.12 80 GLY A O 1
ATOM 658 N N . LYS A 1 81 ? -6.695 4.029 21.666 1.00 92.25 81 LYS A N 1
ATOM 659 C CA . LYS A 1 81 ? -6.787 2.667 21.106 1.00 92.25 81 LYS A CA 1
ATOM 660 C C . LYS A 1 81 ? -7.932 1.825 21.674 1.00 92.25 81 LYS A C 1
ATOM 662 O O . LYS A 1 81 ? -8.486 1.001 20.951 1.00 92.25 81 LYS A O 1
ATOM 667 N N . ALA A 1 82 ? -8.280 1.995 22.950 1.00 94.62 82 ALA A N 1
ATOM 668 C CA . ALA A 1 82 ? -9.323 1.195 23.593 1.00 94.62 82 ALA A CA 1
ATOM 669 C C . ALA A 1 82 ? -10.716 1.505 23.019 1.00 94.62 82 ALA A C 1
ATOM 671 O O . ALA A 1 82 ? -11.454 0.583 22.664 1.00 94.62 82 ALA A O 1
ATOM 672 N N . ALA A 1 83 ? -11.039 2.792 22.852 1.00 94.06 83 ALA A N 1
ATOM 673 C CA . ALA A 1 83 ? -12.304 3.238 22.275 1.00 94.06 83 ALA A CA 1
ATOM 674 C C . ALA A 1 83 ? -12.442 2.796 20.810 1.00 94.06 83 ALA A C 1
ATOM 676 O O . ALA A 1 83 ? -13.456 2.204 20.436 1.00 94.06 83 ALA A O 1
ATOM 677 N N . ALA A 1 84 ? -11.387 2.986 20.012 1.00 95.50 84 ALA A N 1
ATOM 678 C CA . ALA A 1 84 ? -11.341 2.551 18.618 1.00 95.50 84 ALA A CA 1
ATOM 679 C C . ALA A 1 84 ? -11.500 1.023 18.479 1.00 95.50 84 ALA A C 1
ATOM 681 O O . ALA A 1 84 ? -12.253 0.537 17.633 1.00 95.50 84 ALA A O 1
ATOM 682 N N . LYS A 1 85 ? -10.863 0.234 19.357 1.00 95.31 85 LYS A N 1
ATOM 683 C CA . LYS A 1 85 ? -11.011 -1.233 19.375 1.00 95.31 85 LYS A CA 1
ATOM 684 C C . LYS A 1 85 ? -12.440 -1.667 19.710 1.00 95.31 85 LYS A C 1
ATOM 686 O O . LYS A 1 85 ? -12.951 -2.598 19.090 1.00 95.31 85 LYS A O 1
ATOM 691 N N . ALA A 1 86 ? -13.093 -1.008 20.669 1.00 96.31 86 ALA A N 1
ATOM 692 C CA . ALA A 1 86 ? -14.488 -1.286 21.011 1.00 96.31 86 ALA A CA 1
ATOM 693 C C . ALA A 1 86 ? -15.449 -0.906 19.872 1.00 96.31 86 ALA A C 1
ATOM 695 O O . ALA A 1 86 ? -16.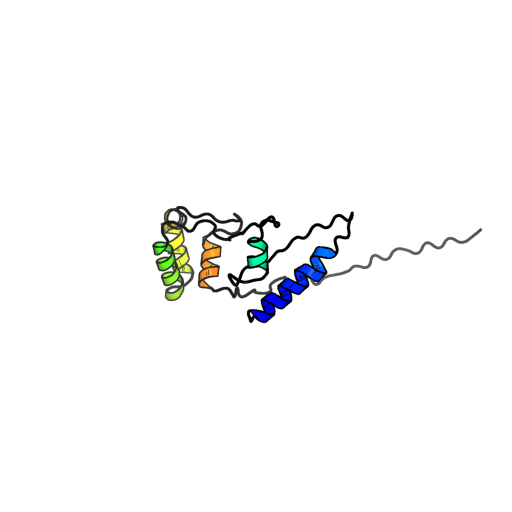406 -1.632 19.605 1.00 96.31 86 ALA A O 1
ATOM 696 N N . TYR A 1 87 ? -15.185 0.205 19.177 1.00 96.69 87 TYR A N 1
ATOM 697 C CA . TYR A 1 87 ? -15.940 0.608 17.991 1.00 96.69 87 TYR A CA 1
ATOM 698 C C . TYR A 1 87 ? -15.822 -0.431 16.869 1.00 96.69 87 TYR A C 1
ATOM 700 O O . TYR A 1 87 ? -16.849 -0.912 16.392 1.00 96.69 87 TYR A O 1
ATOM 708 N N . TYR A 1 88 ? -14.593 -0.842 16.532 1.00 96.69 88 TYR A N 1
ATOM 709 C CA . TYR A 1 88 ? -14.332 -1.849 15.501 1.00 96.69 88 TYR A CA 1
ATOM 710 C C . TYR A 1 88 ? -15.035 -3.175 15.805 1.00 96.69 88 TYR A C 1
ATOM 712 O O . TYR A 1 88 ? -15.779 -3.678 14.973 1.00 96.69 88 TYR A O 1
ATOM 720 N N . ARG A 1 89 ? -14.890 -3.711 17.026 1.00 96.56 89 ARG A N 1
ATOM 721 C CA . ARG A 1 89 ? -15.499 -5.000 17.408 1.00 96.56 89 ARG A CA 1
ATOM 722 C C . ARG A 1 89 ? -17.017 -5.035 17.227 1.00 96.56 89 ARG A C 1
ATOM 724 O O . ARG A 1 89 ? -17.562 -6.071 16.872 1.00 96.56 89 ARG A O 1
ATOM 731 N N . ARG A 1 90 ? -17.705 -3.914 17.461 1.00 96.94 90 ARG A N 1
ATOM 732 C CA . ARG A 1 90 ? -19.164 -3.828 17.288 1.00 96.94 90 ARG A CA 1
ATOM 733 C C . ARG A 1 90 ? -19.597 -3.753 15.824 1.00 96.94 90 ARG A C 1
ATOM 735 O O . ARG A 1 90 ? -20.734 -4.095 15.523 1.00 96.94 90 ARG A O 1
ATOM 742 N N . ARG A 1 91 ? -18.723 -3.287 14.926 1.00 96.81 91 ARG A N 1
ATOM 743 C CA . ARG A 1 91 ? -19.047 -2.988 13.520 1.00 96.81 91 ARG A CA 1
ATOM 744 C C . ARG A 1 91 ? -18.193 -3.751 12.515 1.00 96.81 91 ARG A C 1
ATOM 746 O O . ARG A 1 91 ? -18.265 -3.464 11.327 1.00 96.81 91 ARG A O 1
ATOM 753 N N . GLU A 1 92 ? -17.438 -4.750 12.961 1.00 96.00 92 GLU A N 1
ATOM 754 C CA . GLU A 1 92 ? -16.432 -5.453 12.162 1.00 96.00 92 GLU A CA 1
ATOM 755 C C . GLU A 1 92 ? -16.972 -5.923 10.807 1.00 96.00 92 GLU A C 1
ATOM 757 O O . GLU A 1 92 ? -16.404 -5.594 9.770 1.00 96.00 92 GLU A O 1
ATOM 762 N N . LYS A 1 93 ? -18.130 -6.596 10.788 1.00 96.56 93 LYS A N 1
ATOM 763 C CA . LYS A 1 93 ? -18.755 -7.058 9.536 1.00 96.56 93 LYS A CA 1
ATOM 764 C C . LYS A 1 93 ? -19.065 -5.916 8.563 1.00 96.56 93 LYS A C 1
ATOM 766 O O . LYS A 1 93 ? -18.912 -6.090 7.360 1.00 96.56 93 LYS A O 1
ATOM 771 N N . ALA A 1 94 ? -19.514 -4.766 9.065 1.00 96.75 94 ALA A N 1
ATOM 772 C CA . ALA A 1 94 ? -19.816 -3.603 8.234 1.00 96.75 94 ALA A CA 1
ATOM 773 C C . ALA A 1 94 ? -18.534 -2.904 7.758 1.00 96.75 94 ALA A C 1
ATOM 775 O O . ALA A 1 94 ? -18.443 -2.528 6.593 1.00 96.75 94 ALA A O 1
ATOM 776 N N . MET A 1 95 ? -17.527 -2.795 8.627 1.00 97.06 95 MET A N 1
ATOM 777 C CA . MET A 1 95 ? -16.241 -2.162 8.319 1.00 97.06 95 MET A CA 1
ATOM 778 C C . MET A 1 95 ? -15.389 -2.980 7.340 1.00 97.06 95 MET A C 1
ATOM 780 O O . MET A 1 95 ? -14.622 -2.404 6.574 1.00 97.06 95 MET A O 1
ATOM 784 N N . LEU A 1 96 ? -15.511 -4.310 7.347 1.00 96.94 96 LEU A N 1
ATOM 785 C CA . LEU A 1 96 ? -14.792 -5.202 6.430 1.00 96.94 96 LEU A CA 1
ATOM 786 C C . LEU A 1 96 ? -15.542 -5.468 5.114 1.00 96.94 96 LEU A C 1
ATOM 788 O O . LEU A 1 96 ? -14.989 -6.108 4.220 1.00 96.94 96 LEU A O 1
ATOM 792 N N . ARG A 1 97 ? -16.792 -5.010 4.979 1.00 97.31 97 ARG A N 1
ATOM 793 C CA . ARG A 1 97 ? -17.629 -5.284 3.803 1.00 97.31 97 ARG A CA 1
ATOM 794 C C . ARG A 1 97 ? -16.968 -4.767 2.522 1.00 97.31 97 ARG A C 1
ATOM 796 O O . ARG A 1 97 ? -16.542 -3.616 2.469 1.00 97.31 97 ARG A O 1
ATOM 803 N N . GLY A 1 98 ? -16.863 -5.636 1.517 1.00 95.56 98 GLY A N 1
ATOM 804 C CA . GLY A 1 98 ? -16.260 -5.331 0.214 1.00 95.56 98 GLY A CA 1
ATOM 805 C C . GLY A 1 98 ? -14.729 -5.228 0.212 1.00 95.56 98 GLY A C 1
ATOM 806 O O . GLY A 1 98 ? -14.120 -5.187 -0.856 1.00 95.56 98 GLY A O 1
ATOM 807 N N . ALA A 1 99 ? -14.076 -5.243 1.379 1.00 96.00 99 ALA A N 1
ATOM 808 C CA . ALA A 1 99 ? -12.631 -5.100 1.441 1.00 96.00 99 ALA A CA 1
ATOM 809 C C . ALA A 1 99 ? -11.897 -6.359 0.977 1.00 96.00 99 ALA A C 1
ATOM 811 O O . ALA A 1 99 ? -12.215 -7.482 1.373 1.00 96.00 99 ALA A O 1
ATOM 812 N N . ARG A 1 100 ? -10.816 -6.150 0.224 1.00 95.25 100 ARG A N 1
ATOM 813 C CA . ARG A 1 100 ? -9.864 -7.199 -0.145 1.00 95.25 100 ARG A CA 1
ATOM 814 C C . ARG A 1 100 ? -8.456 -6.747 0.200 1.00 95.25 100 ARG A C 1
ATOM 816 O O . ARG A 1 100 ? -8.051 -5.646 -0.166 1.00 95.25 100 ARG A O 1
ATOM 823 N N . VAL A 1 101 ? -7.701 -7.626 0.854 1.00 94.88 101 VAL A N 1
ATOM 824 C CA . VAL A 1 101 ? -6.271 -7.449 1.154 1.00 94.88 101 VAL A CA 1
ATOM 825 C C . VAL A 1 101 ? -5.444 -8.452 0.356 1.00 94.88 101 VAL A C 1
ATOM 827 O O . VAL A 1 101 ? -5.937 -9.522 0.003 1.00 94.88 101 VAL A O 1
ATOM 830 N N . SER A 1 102 ? -4.194 -8.114 0.038 1.00 90.38 102 SER A N 1
ATOM 831 C CA . SER A 1 102 ? -3.327 -8.993 -0.764 1.00 90.38 102 SER A CA 1
ATOM 832 C C . SER A 1 102 ? -2.682 -10.132 0.022 1.00 90.38 102 SER A C 1
ATOM 834 O O . SER A 1 102 ? -2.236 -11.102 -0.585 1.00 90.38 102 SER A O 1
ATOM 836 N N . TRP A 1 103 ? -2.645 -10.045 1.355 1.00 87.00 103 TRP 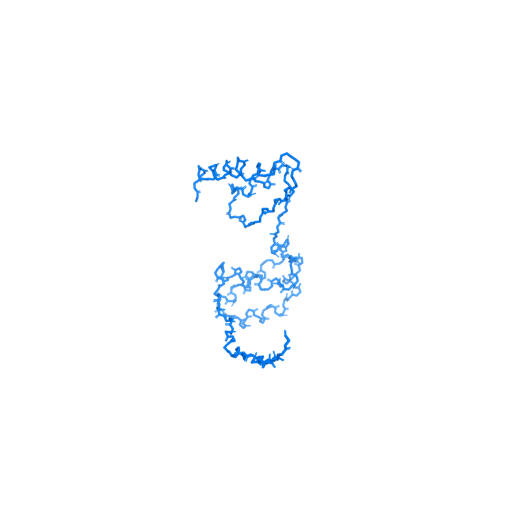A N 1
ATOM 837 C CA . TRP A 1 103 ? -2.061 -11.075 2.209 1.00 87.00 103 TRP A CA 1
ATOM 838 C C . TRP A 1 103 ? -2.876 -11.263 3.490 1.00 87.00 103 TRP A C 1
ATOM 840 O O . TRP A 1 103 ? -2.989 -10.346 4.298 1.00 87.00 103 TRP A O 1
ATOM 850 N N . ALA A 1 104 ? -3.421 -12.466 3.693 1.00 85.38 104 ALA A N 1
ATOM 851 C CA . ALA A 1 104 ? -4.305 -12.774 4.821 1.00 85.38 104 ALA A CA 1
ATOM 852 C C . ALA A 1 104 ? -3.639 -12.605 6.200 1.00 85.38 104 ALA A C 1
ATOM 854 O O . ALA A 1 104 ? -4.320 -12.281 7.167 1.00 85.38 104 ALA A O 1
ATOM 855 N N . ALA A 1 105 ? -2.311 -12.759 6.288 1.00 89.06 105 ALA A N 1
ATOM 856 C CA . ALA A 1 105 ? -1.571 -12.539 7.533 1.00 89.06 105 ALA A CA 1
ATOM 857 C C . ALA A 1 105 ? -1.518 -11.060 7.957 1.00 89.06 105 ALA A C 1
ATOM 859 O O . ALA A 1 105 ? -1.063 -10.761 9.055 1.00 89.06 105 ALA A O 1
ATOM 860 N N . ARG A 1 106 ? -1.957 -10.133 7.093 1.00 89.81 106 ARG A N 1
ATOM 861 C CA . ARG A 1 106 ? -2.047 -8.699 7.380 1.00 89.81 106 ARG A CA 1
ATOM 862 C C . ARG A 1 106 ? -3.472 -8.203 7.127 1.00 89.81 106 ARG A C 1
ATOM 864 O O . ARG A 1 106 ? -3.771 -7.733 6.026 1.00 89.81 106 ARG A O 1
ATOM 871 N N . PRO A 1 107 ? -4.366 -8.321 8.124 1.00 93.88 107 PRO A N 1
ATOM 872 C CA . PRO A 1 107 ? -5.762 -7.936 7.978 1.00 93.88 107 PRO A CA 1
ATOM 873 C C . PRO A 1 107 ? -5.918 -6.421 7.804 1.00 93.88 107 PRO A C 1
ATOM 875 O O . PRO A 1 107 ? -5.045 -5.631 8.174 1.00 93.88 107 PRO A O 1
ATOM 878 N N . LEU A 1 108 ? -7.076 -6.005 7.284 1.00 94.50 108 LEU A N 1
ATOM 879 C CA . LEU A 1 108 ? -7.361 -4.599 6.985 1.00 94.50 108 LEU A CA 1
ATOM 880 C C . LEU A 1 108 ? -7.157 -3.679 8.196 1.00 94.50 108 LEU A C 1
ATOM 882 O O . LEU A 1 108 ? -6.597 -2.600 8.043 1.00 94.50 108 LEU A O 1
ATOM 886 N N . LEU A 1 109 ? -7.544 -4.117 9.398 1.00 94.88 109 LEU A N 1
ATOM 887 C CA . LEU A 1 109 ? -7.368 -3.339 10.627 1.00 94.88 109 LEU A CA 1
ATOM 888 C C . LEU A 1 109 ? -5.903 -2.939 10.871 1.00 94.88 109 LEU A C 1
ATOM 890 O O . LEU A 1 109 ? -5.632 -1.800 11.247 1.00 94.88 109 LEU A O 1
ATOM 894 N N . GLU A 1 110 ? -4.947 -3.839 10.633 1.00 93.25 110 GLU A N 1
ATOM 895 C CA . GLU A 1 110 ? -3.521 -3.519 10.774 1.00 93.25 110 GLU A CA 1
ATOM 896 C C . GLU A 1 110 ? -3.048 -2.530 9.709 1.00 93.25 110 GLU A C 1
ATOM 898 O O . GLU A 1 110 ? -2.258 -1.630 9.999 1.00 93.25 110 GLU A O 1
ATOM 903 N N . LEU A 1 111 ? -3.542 -2.675 8.478 1.00 93.62 111 LEU A N 1
ATOM 904 C CA . LEU A 1 111 ? -3.233 -1.752 7.387 1.00 93.62 111 LEU A CA 1
ATOM 905 C C . LEU A 1 111 ? -3.790 -0.352 7.672 1.00 93.62 111 LEU A C 1
ATOM 907 O O . LEU A 1 111 ? -3.098 0.636 7.433 1.00 93.62 111 LEU A O 1
ATOM 911 N N . MET A 1 112 ? -4.987 -0.264 8.252 1.00 94.25 112 MET A N 1
ATOM 912 C CA . MET A 1 112 ? -5.599 0.998 8.669 1.00 94.25 112 MET A CA 1
ATOM 913 C C . MET A 1 112 ? -4.840 1.633 9.837 1.00 94.25 112 MET A C 1
ATOM 915 O O . MET A 1 112 ? -4.543 2.820 9.793 1.00 94.25 112 MET A O 1
ATOM 919 N N . LEU A 1 113 ? -4.398 0.853 10.829 1.00 93.00 113 LEU A N 1
ATOM 920 C CA . LEU A 1 113 ? -3.529 1.364 11.898 1.00 93.00 113 LEU A CA 1
ATOM 921 C C . LEU A 1 113 ? -2.221 1.963 11.359 1.00 93.00 113 LEU A C 1
ATOM 923 O O . LEU A 1 113 ? -1.759 2.986 11.862 1.00 93.00 113 LEU A O 1
ATOM 927 N N . ILE A 1 114 ? -1.629 1.347 10.333 1.00 90.38 114 ILE A N 1
ATOM 928 C CA . ILE A 1 114 ? -0.416 1.861 9.680 1.00 90.38 114 ILE A CA 1
ATOM 929 C C . ILE A 1 114 ? -0.712 3.120 8.871 1.00 90.38 114 ILE A C 1
ATOM 931 O O . ILE A 1 114 ? 0.089 4.050 8.897 1.00 90.38 114 ILE A O 1
ATOM 935 N N . ARG A 1 115 ? -1.864 3.178 8.195 1.00 89.50 115 ARG A N 1
ATOM 936 C CA . ARG A 1 115 ? -2.332 4.386 7.510 1.00 89.50 115 ARG A CA 1
ATOM 937 C C . ARG A 1 115 ? -2.427 5.565 8.484 1.00 89.50 115 ARG A C 1
ATOM 939 O O . ARG A 1 115 ? -1.855 6.609 8.189 1.00 89.50 115 ARG A O 1
ATOM 946 N N . VAL A 1 116 ? -3.051 5.377 9.652 1.00 90.88 116 VAL A N 1
ATOM 947 C CA . VAL A 1 116 ? -3.180 6.432 10.681 1.00 90.88 116 VAL A CA 1
ATOM 948 C C . VAL A 1 116 ? -1.827 6.822 11.281 1.00 90.88 116 VAL A C 1
ATOM 950 O O . VAL A 1 116 ? -1.563 7.999 11.508 1.00 90.88 116 VAL A O 1
ATOM 953 N N . ALA A 1 117 ? -0.945 5.852 11.536 1.00 85.94 117 ALA A N 1
ATOM 954 C CA . ALA A 1 117 ? 0.390 6.120 12.077 1.00 85.94 117 ALA A CA 1
ATOM 955 C C . ALA A 1 117 ? 1.313 6.871 11.095 1.00 85.94 117 ALA A C 1
ATOM 957 O O . ALA A 1 117 ? 2.338 7.412 11.515 1.00 85.94 117 ALA A O 1
ATOM 958 N N . GLY A 1 118 ? 0.971 6.888 9.804 1.00 73.25 118 GLY A N 1
ATOM 959 C CA . GLY A 1 118 ? 1.860 7.309 8.728 1.00 73.25 118 GLY A CA 1
ATOM 960 C C . GLY A 1 118 ? 2.937 6.261 8.416 1.00 73.25 118 GLY A C 1
ATOM 961 O O . GLY A 1 118 ? 3.175 5.317 9.171 1.00 73.25 118 GLY A O 1
ATOM 962 N N . TRP A 1 119 ? 3.635 6.435 7.287 1.00 52.53 119 TRP A N 1
ATOM 963 C CA . TRP A 1 119 ? 4.670 5.512 6.781 1.00 52.53 119 TRP A CA 1
ATOM 964 C C . TRP A 1 119 ? 5.922 5.394 7.681 1.00 52.53 119 TRP A C 1
ATOM 966 O O . TRP A 1 119 ? 6.883 4.718 7.328 1.00 52.53 119 TRP A O 1
ATOM 976 N N . HIS A 1 120 ? 5.918 5.980 8.879 1.00 51.72 120 HIS A N 1
ATOM 977 C CA . HIS A 1 120 ? 6.902 5.699 9.918 1.00 51.72 120 HIS A CA 1
ATOM 978 C C . HIS A 1 120 ? 6.329 4.721 10.947 1.00 51.72 120 HIS A C 1
ATOM 980 O O . HIS A 1 120 ? 5.954 5.130 12.052 1.00 51.72 120 HIS A O 1
ATOM 986 N N . PRO A 1 121 ? 6.305 3.404 10.660 1.00 42.88 121 PRO A N 1
ATOM 987 C CA . PRO A 1 121 ? 6.209 2.455 11.744 1.00 42.88 121 PRO A CA 1
ATOM 988 C C . PRO A 1 121 ? 7.430 2.719 12.625 1.00 42.88 121 PRO A C 1
ATOM 990 O O . PRO A 1 121 ? 8.570 2.587 12.180 1.00 42.88 121 PRO A O 1
ATOM 993 N N . ARG A 1 122 ? 7.207 3.138 13.876 1.00 42.72 122 ARG A N 1
ATOM 994 C CA . ARG A 1 122 ? 8.228 3.040 14.920 1.00 42.72 122 ARG A CA 1
ATOM 995 C C . ARG A 1 122 ? 8.583 1.563 15.012 1.00 42.72 122 ARG A C 1
ATOM 997 O O . ARG A 1 122 ? 7.935 0.808 15.734 1.00 42.72 122 ARG A O 1
ATOM 1004 N N . VAL A 1 123 ? 9.576 1.148 14.233 1.00 42.72 123 VAL A N 1
ATOM 1005 C CA . VAL A 1 123 ? 10.208 -0.153 14.360 1.00 42.72 123 VAL A CA 1
ATOM 1006 C C . VAL A 1 123 ? 10.856 -0.119 15.733 1.00 42.72 123 VAL A C 1
ATOM 1008 O O . VAL A 1 123 ? 11.962 0.391 15.904 1.00 42.72 123 VAL A O 1
ATOM 1011 N N . ARG A 1 124 ? 10.152 -0.621 16.753 1.00 39.78 124 ARG A N 1
ATOM 1012 C CA . ARG A 1 124 ? 10.847 -1.128 17.930 1.00 39.78 124 ARG A CA 1
ATOM 1013 C C . ARG A 1 124 ? 11.717 -2.255 17.395 1.00 39.78 124 ARG A C 1
ATOM 1015 O O . ARG A 1 124 ? 11.213 -3.334 17.099 1.00 39.78 124 ARG A O 1
ATOM 1022 N N . ARG A 1 125 ? 13.007 -1.969 17.208 1.00 36.06 125 ARG A N 1
ATOM 1023 C CA . ARG A 1 125 ? 14.041 -2.991 17.073 1.00 36.06 125 ARG A CA 1
ATOM 1024 C C . ARG A 1 125 ? 13.996 -3.808 18.359 1.00 36.06 125 ARG A C 1
ATOM 1026 O O . ARG A 1 125 ? 14.550 -3.413 19.373 1.00 36.06 125 ARG A O 1
ATOM 1033 N N . GLY A 1 126 ? 13.219 -4.877 18.322 1.00 36.59 126 GLY A N 1
ATOM 1034 C CA . GLY A 1 126 ? 13.114 -5.887 19.359 1.00 36.59 126 GLY A CA 1
ATOM 1035 C C . GLY A 1 126 ? 13.373 -7.238 18.721 1.00 36.59 126 GLY A C 1
ATOM 1036 O O . GLY A 1 126 ? 12.505 -8.100 18.736 1.00 36.59 126 GLY A O 1
ATOM 1037 N N . ILE A 1 127 ? 14.539 -7.388 18.091 1.00 36.91 127 ILE A N 1
ATOM 1038 C CA . ILE A 1 127 ? 15.135 -8.710 17.937 1.00 36.91 127 ILE A CA 1
ATOM 1039 C C . ILE A 1 127 ? 15.879 -8.926 19.257 1.00 36.91 127 ILE A C 1
ATOM 1041 O O . ILE A 1 127 ? 16.796 -8.151 19.533 1.00 36.91 127 ILE A O 1
ATOM 1045 N N . PRO A 1 128 ? 15.481 -9.883 20.112 1.00 37.81 128 PRO A N 1
ATOM 1046 C CA . PRO A 1 128 ? 16.308 -10.246 21.245 1.00 37.81 128 PRO A CA 1
ATOM 1047 C C . PRO A 1 128 ? 17.570 -10.892 20.680 1.00 37.81 128 PRO A C 1
ATOM 1049 O O . PRO A 1 128 ? 17.526 -11.949 20.048 1.00 37.81 128 PRO A O 1
ATOM 1052 N N . GLU A 1 129 ? 18.689 -10.206 20.859 1.00 36.22 129 GLU A N 1
ATOM 1053 C CA . GLU A 1 129 ? 20.015 -10.735 20.600 1.00 36.22 129 GLU A CA 1
ATOM 1054 C C . GLU A 1 129 ? 20.204 -11.935 21.536 1.00 36.22 129 GLU A C 1
ATOM 1056 O O . GLU A 1 129 ? 20.297 -11.784 22.753 1.00 36.22 129 GLU A O 1
ATOM 1061 N N . ARG A 1 130 ? 20.149 -13.155 20.983 1.00 36.84 130 ARG A N 1
ATOM 1062 C CA . ARG A 1 130 ? 20.551 -14.358 21.716 1.00 36.84 130 ARG A CA 1
ATOM 1063 C C . ARG A 1 130 ? 22.058 -14.273 21.939 1.00 36.84 130 ARG A C 1
ATOM 1065 O O . ARG A 1 130 ? 22.840 -14.727 21.109 1.00 36.84 130 ARG A O 1
ATOM 1072 N N . SER A 1 131 ? 22.450 -13.694 23.063 1.00 43.16 131 SER A N 1
ATOM 1073 C CA . SER A 1 131 ? 23.725 -13.973 23.705 1.00 43.16 131 SER A CA 1
ATOM 1074 C C . SER A 1 131 ? 23.686 -15.400 24.268 1.00 43.16 131 SER A C 1
ATOM 1076 O O . SER A 1 131 ? 22.744 -15.771 24.966 1.00 43.16 131 SER A O 1
ATOM 1078 N N . GLY A 1 132 ? 24.686 -16.224 23.945 1.00 35.69 132 GLY A N 1
ATOM 1079 C CA . GLY A 1 132 ? 24.879 -17.509 24.625 1.00 35.69 132 GLY A CA 1
ATOM 1080 C C . GLY A 1 132 ? 25.538 -18.606 23.793 1.00 35.69 132 GLY A C 1
ATOM 1081 O O . GLY A 1 132 ? 24.879 -19.283 23.015 1.00 35.69 132 GLY A O 1
ATOM 1082 N N . GLU A 1 133 ? 26.834 -18.795 24.051 1.00 38.09 133 GLU A N 1
ATOM 1083 C CA . GLU A 1 133 ? 27.616 -20.035 23.913 1.00 38.09 133 GLU A CA 1
ATOM 1084 C C . GLU A 1 133 ? 27.765 -20.692 22.530 1.00 38.09 133 GLU A C 1
ATOM 1086 O O . GLU A 1 133 ? 27.115 -21.677 22.174 1.00 38.09 133 GLU A O 1
ATOM 1091 N N . ARG A 1 134 ? 28.824 -20.280 21.824 1.00 37.25 134 ARG A N 1
ATOM 1092 C CA . ARG A 1 134 ? 29.580 -21.181 20.947 1.00 37.25 134 ARG A CA 1
ATOM 1093 C C . ARG A 1 134 ? 30.408 -22.113 21.845 1.00 37.25 134 ARG A C 1
ATOM 1095 O O . ARG A 1 134 ? 31.523 -21.779 22.228 1.00 37.25 134 ARG A O 1
ATOM 1102 N N . ARG A 1 135 ? 29.859 -23.272 22.226 1.00 39.62 135 ARG A N 1
ATOM 1103 C CA . ARG A 1 135 ? 30.673 -24.362 22.786 1.00 39.62 135 ARG A CA 1
ATOM 1104 C C . ARG A 1 135 ? 31.459 -25.001 21.653 1.00 39.62 135 ARG A C 1
ATOM 1106 O O . ARG A 1 135 ? 30.932 -25.783 20.863 1.00 39.62 135 ARG A O 1
ATOM 1113 N N . GLU A 1 136 ? 32.717 -24.607 21.563 1.00 40.66 136 GLU A N 1
ATOM 1114 C CA . GLU A 1 136 ? 33.729 -25.217 20.719 1.00 40.66 136 GLU A CA 1
ATOM 1115 C C . GLU A 1 136 ? 33.927 -26.665 21.188 1.00 40.66 136 GLU A C 1
ATOM 1117 O O . GLU A 1 136 ? 34.473 -26.934 22.258 1.00 40.66 136 GLU A O 1
ATOM 1122 N N . ARG A 1 137 ? 33.372 -27.619 20.434 1.00 43.03 137 ARG A N 1
ATOM 1123 C CA . ARG A 1 137 ? 33.592 -29.043 20.688 1.00 43.03 137 ARG A CA 1
ATOM 1124 C C . ARG A 1 137 ? 35.028 -29.372 20.303 1.00 43.03 137 ARG A C 1
ATOM 1126 O O . ARG A 1 137 ? 35.356 -29.466 19.125 1.00 43.03 137 ARG A O 1
ATOM 1133 N N . HIS A 1 138 ? 35.848 -29.534 21.332 1.00 37.53 138 HIS A N 1
ATOM 1134 C CA . HIS A 1 138 ? 37.170 -30.140 21.294 1.00 37.53 138 HIS A CA 1
ATOM 1135 C C . HIS A 1 138 ? 37.081 -31.506 20.587 1.00 37.53 138 HIS A C 1
ATOM 1137 O O . HIS A 1 138 ? 36.446 -32.431 21.094 1.00 37.53 138 HIS A O 1
ATOM 1143 N N . LEU A 1 139 ? 37.680 -31.627 19.402 1.00 43.06 139 LEU A N 1
ATOM 1144 C CA . LEU A 1 139 ? 37.950 -32.919 18.771 1.00 43.06 139 LEU A CA 1
ATOM 1145 C C . LEU A 1 139 ? 39.259 -33.465 19.365 1.00 43.06 139 LEU A C 1
ATOM 1147 O O . LEU A 1 139 ? 40.250 -32.729 19.376 1.00 43.06 139 LEU A O 1
ATOM 1151 N N . PRO A 1 140 ? 39.310 -34.714 19.859 1.00 37.97 140 PRO A N 1
ATOM 1152 C CA . PRO A 1 140 ? 40.555 -35.274 20.361 1.00 37.97 140 PRO A CA 1
ATOM 1153 C C . PRO A 1 140 ? 41.516 -35.552 19.198 1.00 37.97 140 PRO A C 1
ATOM 1155 O O . PRO A 1 140 ? 41.154 -36.173 18.198 1.00 37.97 140 PRO A O 1
ATOM 1158 N N . ARG A 1 141 ? 42.763 -35.090 19.344 1.00 40.28 141 ARG A N 1
ATOM 1159 C CA . ARG A 1 141 ? 43.890 -35.473 18.485 1.00 40.28 141 ARG A CA 1
ATOM 1160 C C . ARG A 1 141 ? 44.176 -36.960 18.679 1.00 40.28 141 ARG A C 1
ATOM 1162 O O . ARG A 1 141 ? 44.555 -37.366 19.774 1.00 40.28 141 ARG A O 1
ATOM 1169 N N . VAL A 1 142 ? 44.055 -37.749 17.616 1.00 44.69 142 VAL A N 1
ATOM 1170 C CA . VAL A 1 142 ? 44.566 -39.122 17.588 1.00 44.69 142 VAL A CA 1
ATOM 1171 C C . VAL A 1 142 ? 45.980 -39.076 17.013 1.00 44.69 142 VAL A C 1
ATOM 1173 O O . VAL A 1 142 ? 46.170 -38.819 15.828 1.00 44.69 142 VAL A O 1
ATOM 1176 N N . HIS A 1 143 ? 46.975 -39.282 17.874 1.00 39.19 143 HIS A N 1
ATOM 1177 C CA . HIS A 1 143 ? 48.319 -39.677 17.463 1.00 39.19 143 HIS A CA 1
ATOM 1178 C C . HIS A 1 143 ? 48.274 -41.147 17.027 1.00 39.19 143 HIS A C 1
ATOM 1180 O O . HIS A 1 143 ? 47.793 -41.992 17.778 1.00 39.19 143 HIS A O 1
ATOM 1186 N N . SER A 1 144 ? 48.819 -41.467 15.857 1.00 39.69 144 SER A N 1
ATOM 1187 C CA . SER A 1 144 ? 49.310 -42.815 15.552 1.00 39.69 144 SER A CA 1
ATOM 1188 C C . SER A 1 144 ? 50.690 -42.701 14.910 1.00 39.69 144 SER A C 1
ATOM 1190 O O . SER A 1 144 ? 50.888 -42.004 13.919 1.00 39.69 144 SER A O 1
ATOM 1192 N N . LEU A 1 145 ? 51.647 -43.320 15.595 1.00 38.41 145 LEU A N 1
ATOM 1193 C CA . LEU A 1 145 ? 53.014 -43.597 15.181 1.00 38.41 145 LEU A CA 1
ATOM 1194 C C . LEU A 1 145 ? 53.048 -44.902 14.365 1.00 38.41 145 LEU A C 1
ATOM 1196 O O . LEU A 1 145 ? 52.200 -45.767 14.579 1.00 38.41 145 LEU A O 1
ATOM 1200 N N . LEU A 1 146 ? 54.139 -45.044 13.600 1.00 36.28 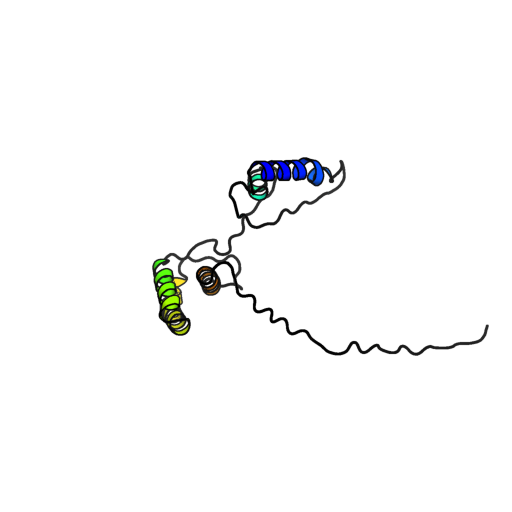146 LEU A N 1
ATOM 1201 C CA . LEU A 1 146 ? 54.748 -46.251 13.008 1.00 36.28 146 LEU A CA 1
ATOM 1202 C C . LEU A 1 146 ? 54.372 -46.588 11.558 1.00 36.28 146 LEU A C 1
ATOM 1204 O O . LEU A 1 146 ? 53.214 -46.856 11.245 1.00 36.28 146 LEU A O 1
ATOM 1208 N N . GLY A 1 147 ? 55.414 -46.654 10.718 1.00 37.53 147 GLY A N 1
ATOM 1209 C CA . GLY A 1 147 ? 55.401 -47.166 9.349 1.00 37.53 147 GLY A CA 1
ATOM 1210 C C . GLY A 1 147 ? 56.421 -46.472 8.471 1.00 37.53 147 GLY A C 1
ATOM 1211 O O . GLY A 1 147 ? 55.963 -45.744 7.569 1.00 37.53 147 GLY A O 1
#

Organism: NCBI:txid158822

pLDDT: mean 80.22, std 20.89, range [35.69, 97.31]